Protein AF-A0A6P6MZN2-F1 (afdb_monomer)

Secondary structure (DSSP, 8-state):
-----PPPP---------------HHHHTTGGG-HHHHHHHH-EEEEEESSSS-EEEEEEEE-TTSSPEEE------HHHHHT----

Organism: Carassius auratus (NCBI:txid7957)

Nearest PDB structures (foldseek):
  1mai-assembly1_A  TM=8.474E-01  e=9.039E-04  Rattus norvegicus
  8bt6-assembly1_A  TM=7.418E-01  e=8.403E+00  Toxoplasma gondii
  4rfq-assembly1_A-2  TM=3.886E-01  e=2.771E+00  Homo sapiens
  3b2y-assembly1_A  TM=3.211E-01  e=9.575E+00  Shewanella denitrificans OS217

Mean predicted aligned error: 13.55 Å

pLDDT: mean 76.56, std 21.29, range [36.22, 97.69]

Radius of gyration: 24.99 Å; Cα contacts (8 Å, |Δi|>4): 76; chains: 1; bounding box: 29×58×74 Å

Solvent-accessible surface area (backbone atoms only — not comparable to full-atom values): 5882 Å² total; per-residue (Å²): 135,87,79,82,83,81,80,84,82,81,78,83,74,74,83,70,79,78,75,76,76,67,85,47,68,53,62,78,68,46,51,73,75,34,68,68,50,49,50,37,49,72,35,48,81,43,72,53,70,82,46,100,85,46,63,42,84,30,50,40,29,36,39,95,81,76,76,52,70,51,65,62,71,91,56,84,50,76,70,54,62,79,66,71,72,82,130

Foldseek 3Di:
DDDDDDDDDDDPDDPPPPPPVPVLVCVVVCVCVDPVLVVQQVWDWDWDDDDPPRTDIWIWHQHPNSPDIQIDDPPVDPVNVVPPDPD

InterPro domains:
  IPR011993 PH-like domain superfamily [G3DSA:2.30.29.30] (29-86)

Sequence (87 aa):
MLGRKKKPETVQTEPKAHESKTHDPLRRLGVLDDEDVQLMLQGSKMIKVRSQRWRKDRSLKLLEDCVTVWCESSKASRKSKKQQTCE

Structure (mmCIF, N/CA/C/O backbone):
data_AF-A0A6P6MZN2-F1
#
_entry.id   AF-A0A6P6MZN2-F1
#
loop_
_atom_site.group_PDB
_atom_site.id
_atom_site.type_symbol
_atom_site.label_atom_id
_atom_site.label_alt_id
_atom_site.label_comp_id
_atom_site.label_asym_id
_atom_site.label_entity_id
_atom_site.label_seq_id
_atom_site.pdbx_PDB_ins_code
_atom_site.Cartn_x
_atom_site.Cartn_y
_atom_site.Cartn_z
_atom_site.occupancy
_atom_site.B_iso_or_equiv
_atom_site.auth_seq_id
_atom_site.auth_comp_id
_atom_site.auth_asym_id
_atom_site.auth_atom_id
_atom_site.pdbx_PDB_model_num
ATOM 1 N N . MET A 1 1 ? -11.578 50.005 54.932 1.00 48.53 1 MET A N 1
ATOM 2 C CA . MET A 1 1 ? -12.027 48.607 55.122 1.00 48.53 1 MET A CA 1
ATOM 3 C C . MET A 1 1 ? -11.744 47.824 53.839 1.00 48.53 1 MET A C 1
ATOM 5 O O . MET A 1 1 ? -12.502 47.933 52.886 1.00 48.53 1 MET A O 1
ATOM 9 N N . LEU A 1 2 ? -10.607 47.123 53.764 1.00 48.9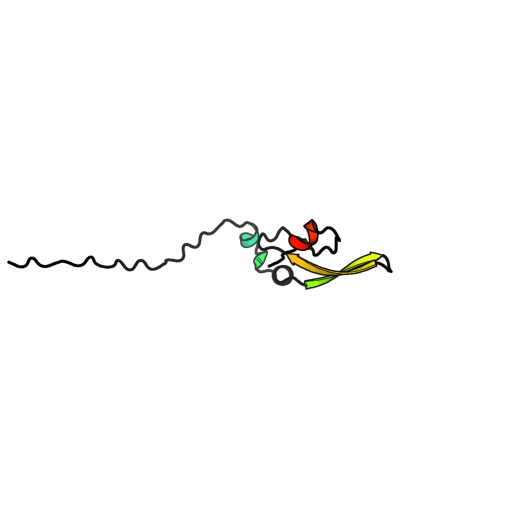4 2 LEU A N 1
ATOM 10 C CA . LEU A 1 2 ? -10.190 46.338 52.592 1.00 48.94 2 LEU A CA 1
ATOM 11 C C . LEU A 1 2 ? -10.944 44.998 52.569 1.00 48.94 2 LEU A C 1
ATOM 13 O O . LEU A 1 2 ? -10.673 44.110 53.376 1.00 48.94 2 LEU A O 1
ATOM 17 N N . GLY A 1 3 ? -11.919 44.877 51.666 1.00 44.75 3 GLY A N 1
ATOM 18 C CA . GLY A 1 3 ? -12.721 43.669 51.472 1.00 44.75 3 GLY A CA 1
ATOM 19 C C . GLY A 1 3 ? -11.907 42.529 50.855 1.00 44.75 3 GLY A C 1
ATOM 20 O O . GLY A 1 3 ? -11.315 42.672 49.785 1.00 44.75 3 GLY A O 1
ATOM 21 N N . ARG A 1 4 ? -11.882 41.391 51.553 1.00 57.97 4 ARG A N 1
ATOM 22 C CA . ARG A 1 4 ? -11.189 40.151 51.181 1.00 57.97 4 ARG A CA 1
ATOM 23 C C . ARG A 1 4 ? -11.668 39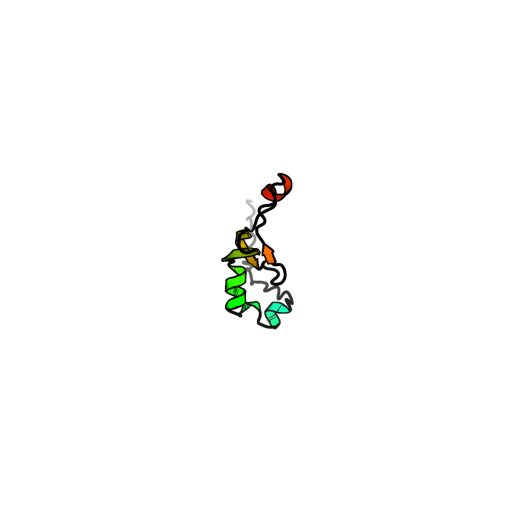.628 49.820 1.00 57.97 4 ARG A C 1
ATOM 25 O O . ARG A 1 4 ? -12.852 39.369 49.628 1.00 57.97 4 ARG A O 1
ATOM 32 N N . LYS A 1 5 ? -10.734 39.410 48.892 1.00 48.06 5 LYS A N 1
ATOM 33 C CA . LYS A 1 5 ? -10.961 38.691 47.629 1.00 48.06 5 LYS A CA 1
ATOM 34 C C . LYS A 1 5 ? -10.947 37.181 47.910 1.00 48.06 5 LYS A C 1
ATOM 36 O O . LYS A 1 5 ? -9.917 36.647 48.313 1.00 48.06 5 LYS A O 1
ATOM 41 N N . LYS A 1 6 ? -12.076 36.497 47.708 1.00 49.09 6 LYS A N 1
ATOM 42 C CA . LYS A 1 6 ? -12.165 35.026 47.688 1.00 49.09 6 LYS A CA 1
ATOM 43 C C . LYS A 1 6 ? -11.761 34.544 46.286 1.00 49.09 6 LYS A C 1
ATOM 45 O O . LYS A 1 6 ? -12.339 34.999 45.303 1.00 49.09 6 LYS A O 1
ATOM 50 N N . LYS A 1 7 ? -10.733 33.694 46.193 1.00 43.16 7 LYS A N 1
ATOM 51 C CA . LYS A 1 7 ? -10.308 33.035 44.943 1.00 43.16 7 LYS A CA 1
ATOM 52 C C . LYS A 1 7 ? -11.314 31.924 44.586 1.00 43.16 7 LYS A C 1
ATOM 54 O O . LYS A 1 7 ? -11.790 31.274 45.518 1.00 43.16 7 LYS A O 1
ATOM 59 N N . PRO A 1 8 ? -11.636 31.686 43.303 1.00 42.44 8 PRO A N 1
ATOM 60 C CA . PRO A 1 8 ? -12.389 30.503 42.906 1.00 42.44 8 PRO A CA 1
ATOM 61 C C . PRO A 1 8 ? -11.491 29.259 42.944 1.00 42.44 8 PRO A C 1
ATOM 63 O O . PRO A 1 8 ? -10.345 29.292 42.497 1.00 42.44 8 PRO A O 1
ATOM 66 N N . GLU A 1 9 ? -12.026 28.184 43.520 1.00 38.53 9 GLU A N 1
ATOM 67 C CA . GLU A 1 9 ? -11.446 26.844 43.521 1.00 38.53 9 GLU A CA 1
ATOM 68 C C . GLU A 1 9 ? -11.381 26.312 42.087 1.00 38.53 9 GLU A C 1
ATOM 70 O O . GLU A 1 9 ? -12.390 26.209 41.389 1.00 38.53 9 GLU A O 1
ATOM 75 N N . THR A 1 10 ? -10.170 25.988 41.645 1.00 40.16 10 THR A N 1
ATOM 76 C CA . THR A 1 10 ? -9.923 25.243 40.415 1.00 40.16 10 THR A CA 1
ATOM 77 C C . THR A 1 10 ? -10.458 23.828 40.610 1.00 40.16 10 THR A C 1
ATOM 79 O O . THR A 1 10 ? -9.829 23.005 41.273 1.00 40.16 10 THR A O 1
ATOM 82 N N . VAL A 1 11 ? -11.633 23.552 40.046 1.00 41.50 11 VAL A N 1
ATOM 83 C CA . VAL A 1 11 ? -12.156 22.193 39.897 1.00 41.50 11 VAL A CA 1
ATOM 84 C C . VAL A 1 11 ? -11.191 21.441 38.987 1.00 41.50 11 VAL A C 1
ATOM 86 O O . VAL A 1 11 ? -11.128 21.693 37.783 1.00 41.50 11 VAL A O 1
ATOM 89 N N . GLN A 1 12 ? -10.407 20.542 39.579 1.00 43.50 12 GLN A N 1
ATOM 90 C CA . GLN A 1 12 ? -9.626 19.564 38.837 1.00 43.50 12 GLN A CA 1
ATOM 91 C C . GLN A 1 12 ? -10.607 18.643 38.114 1.00 43.50 12 GLN A C 1
ATOM 93 O O . GLN A 1 12 ? -11.225 17.767 38.714 1.00 43.50 12 GLN A O 1
ATOM 98 N N . THR A 1 13 ? -10.809 18.904 36.827 1.00 38.22 13 THR A N 1
ATOM 99 C CA . THR A 1 13 ? -11.458 17.954 35.931 1.00 38.22 13 THR A CA 1
ATOM 100 C C . THR A 1 13 ? -10.341 17.124 35.328 1.00 38.22 13 THR A C 1
ATOM 102 O O . THR A 1 13 ? -9.685 17.545 34.378 1.00 38.22 13 THR A O 1
ATOM 105 N N . GLU A 1 14 ? -10.097 15.968 35.939 1.00 40.38 14 GLU A N 1
ATOM 106 C CA . GLU A 1 14 ? -9.393 14.850 35.316 1.00 40.38 14 GLU A CA 1
ATOM 107 C C . GLU A 1 14 ? -9.902 14.689 33.873 1.00 40.38 14 GLU A C 1
ATOM 109 O O . GLU A 1 14 ? -11.125 14.615 33.676 1.00 40.38 14 GLU A O 1
ATOM 114 N N . PRO A 1 15 ? -9.037 14.615 32.846 1.00 42.31 15 PRO A N 1
ATOM 115 C CA . PRO A 1 15 ? -9.459 14.178 31.529 1.00 42.31 15 PRO A CA 1
ATOM 116 C C . PRO A 1 15 ? -9.748 12.681 31.631 1.00 42.31 15 PRO A C 1
ATOM 118 O O . PRO A 1 15 ? -8.927 11.828 31.304 1.00 42.31 15 PRO A O 1
ATOM 121 N N . LYS A 1 16 ? -10.945 12.355 32.124 1.00 36.22 16 LYS A N 1
ATOM 122 C CA . LYS A 1 16 ? -11.547 11.041 31.967 1.00 36.22 16 LYS A CA 1
ATOM 123 C C . LYS A 1 16 ? -11.547 10.798 30.469 1.00 36.22 16 LYS A C 1
ATOM 125 O O . LYS A 1 16 ? -12.276 11.485 29.755 1.00 36.22 16 LYS A O 1
ATOM 130 N N . ALA A 1 17 ? -10.673 9.902 30.012 1.00 44.84 17 ALA A N 1
ATOM 131 C CA . ALA A 1 17 ? -10.628 9.452 28.637 1.00 44.84 17 ALA A CA 1
ATOM 132 C C . ALA A 1 17 ? -12.055 9.058 28.262 1.00 44.84 17 ALA A C 1
ATOM 134 O O . ALA A 1 17 ? -12.577 8.022 28.676 1.00 44.84 17 ALA A O 1
ATOM 135 N N . HIS A 1 18 ? -12.726 9.966 27.561 1.00 45.53 18 HIS A N 1
ATOM 136 C CA . HIS A 1 18 ? -13.939 9.668 26.850 1.00 45.53 18 HIS A CA 1
ATOM 137 C C . HIS A 1 18 ? -13.431 8.744 25.749 1.00 45.53 18 HIS A C 1
ATOM 139 O O . HIS A 1 18 ? -12.860 9.148 24.739 1.00 45.53 18 HIS A O 1
ATOM 145 N N . GLU A 1 19 ? -13.481 7.454 26.039 1.00 51.22 19 GLU A N 1
ATOM 146 C CA . GLU A 1 19 ? -13.413 6.448 25.012 1.00 51.22 19 GLU A CA 1
ATOM 147 C C . GLU A 1 19 ? -14.733 6.617 24.266 1.00 51.22 19 GLU A C 1
ATOM 149 O O . GLU A 1 19 ? -15.754 6.013 24.602 1.00 51.22 19 GLU A O 1
ATOM 154 N N . SER A 1 20 ? -14.754 7.544 23.304 1.00 51.38 20 SER A N 1
ATOM 155 C CA . SER A 1 20 ? -15.713 7.487 22.217 1.00 51.38 20 SER A CA 1
ATOM 156 C C . SER A 1 20 ? -15.458 6.148 21.562 1.00 51.38 20 SER A C 1
ATOM 158 O O . SER A 1 20 ? -14.599 6.026 20.691 1.00 51.38 20 SER A O 1
ATOM 160 N N . LYS A 1 21 ? -16.168 5.126 22.039 1.00 52.66 21 LYS A N 1
ATOM 161 C CA . LYS A 1 21 ? -16.352 3.864 21.347 1.00 52.66 21 LYS A CA 1
ATOM 162 C C . LYS A 1 21 ? -17.149 4.206 20.100 1.00 52.66 21 LYS A C 1
ATOM 164 O O . LYS A 1 21 ? -18.359 4.008 20.037 1.00 52.66 21 LYS A O 1
ATOM 169 N N . THR A 1 22 ? -16.469 4.821 19.137 1.00 58.78 22 THR A N 1
ATOM 170 C CA . THR A 1 22 ? -16.879 4.805 17.751 1.00 58.78 22 THR A CA 1
ATOM 171 C C . THR A 1 22 ? -17.137 3.340 17.460 1.00 58.78 22 THR A C 1
ATOM 173 O O . THR A 1 22 ? -16.291 2.477 17.705 1.00 58.78 22 THR A O 1
ATOM 176 N N . HIS A 1 23 ? -18.377 3.039 17.092 1.00 65.94 23 HIS A N 1
ATOM 177 C CA . HIS A 1 23 ? -18.780 1.712 16.661 1.00 65.94 23 HIS A CA 1
ATOM 178 C C . HIS A 1 23 ? -18.104 1.467 15.319 1.00 65.94 23 HIS A C 1
ATOM 180 O O . HIS A 1 23 ? -18.701 1.615 14.263 1.00 65.94 23 HIS A O 1
ATOM 186 N N . ASP A 1 24 ? -16.805 1.217 15.374 1.00 79.50 24 ASP A N 1
ATOM 187 C CA . ASP A 1 24 ? -16.031 0.805 14.233 1.00 79.50 24 ASP A CA 1
ATOM 188 C C . ASP A 1 24 ? -16.271 -0.703 14.096 1.00 79.50 24 ASP A C 1
ATOM 190 O O . ASP A 1 24 ? -15.836 -1.488 14.954 1.00 79.50 24 ASP A O 1
ATOM 194 N N . PRO A 1 25 ? -17.043 -1.131 13.082 1.00 85.56 25 PRO A N 1
ATOM 195 C CA . PRO A 1 25 ? -17.354 -2.537 12.899 1.00 85.56 25 PRO A CA 1
ATOM 196 C C . PRO A 1 25 ? -16.082 -3.368 12.703 1.00 85.56 25 PRO A C 1
ATOM 198 O O . PRO A 1 25 ? -16.063 -4.521 13.124 1.00 85.56 25 PRO A O 1
ATOM 201 N N . LEU A 1 26 ? -15.013 -2.791 12.147 1.00 88.50 26 LEU A N 1
ATOM 202 C CA . LEU A 1 26 ? -13.754 -3.491 11.897 1.00 88.50 26 LEU A CA 1
ATOM 203 C C . LEU A 1 26 ? -13.004 -3.769 13.201 1.00 88.50 26 LEU A C 1
ATOM 205 O O . LEU A 1 26 ? -12.515 -4.880 13.399 1.00 88.50 26 LEU A O 1
ATOM 209 N N . ARG A 1 27 ? -13.023 -2.822 14.149 1.00 86.00 27 ARG A N 1
ATOM 210 C CA . ARG A 1 27 ? -12.526 -3.050 15.519 1.00 86.00 27 ARG A CA 1
ATOM 211 C C . ARG A 1 27 ? -13.291 -4.153 16.234 1.00 86.00 27 ARG A C 1
ATOM 213 O O . ARG A 1 27 ? -12.686 -5.015 16.855 1.00 86.00 27 ARG A O 1
ATOM 220 N N . ARG A 1 28 ? -14.625 -4.162 16.134 1.00 87.12 28 ARG A N 1
ATOM 221 C CA . ARG A 1 28 ? -15.455 -5.208 16.766 1.00 87.12 28 ARG A CA 1
ATOM 222 C C . ARG A 1 28 ? -15.209 -6.599 16.186 1.00 87.12 28 ARG A C 1
ATOM 224 O O . ARG A 1 28 ? -15.445 -7.581 16.881 1.00 87.12 28 ARG A O 1
ATOM 231 N N . LEU A 1 29 ? -14.787 -6.671 14.928 1.00 90.69 29 LEU A N 1
ATOM 232 C CA . LEU A 1 29 ? -14.460 -7.915 14.235 1.00 90.69 29 LEU A CA 1
ATOM 233 C C . LEU A 1 29 ? -13.011 -8.375 14.471 1.00 90.69 29 LEU A C 1
ATOM 235 O O . LEU A 1 29 ? -12.640 -9.423 13.956 1.00 90.69 29 LEU A O 1
ATOM 239 N N . GLY A 1 30 ? -12.208 -7.622 15.234 1.00 90.62 30 GLY A N 1
ATOM 240 C CA . GLY A 1 30 ? -10.806 -7.956 15.510 1.00 90.62 30 GLY A CA 1
ATOM 241 C C . GLY A 1 30 ? -9.861 -7.716 14.330 1.00 90.62 30 GLY A C 1
ATOM 242 O O . GLY A 1 30 ? -8.726 -8.169 14.356 1.00 90.62 30 GLY A O 1
ATOM 243 N N . VAL A 1 31 ? -10.297 -6.992 13.293 1.00 92.50 31 VAL A N 1
ATOM 244 C CA . VAL A 1 31 ? -9.495 -6.770 12.074 1.00 92.50 31 VAL A CA 1
ATOM 245 C C . VAL A 1 31 ? -8.224 -5.969 12.372 1.00 92.50 31 VAL A C 1
ATOM 247 O O . VAL A 1 31 ? -7.208 -6.185 11.728 1.00 92.50 31 VAL A O 1
ATOM 250 N N . LEU A 1 32 ? -8.252 -5.062 13.355 1.00 90.56 32 LEU A N 1
ATOM 251 C CA . LEU A 1 32 ? -7.069 -4.268 13.729 1.00 90.56 32 LEU A CA 1
ATOM 252 C C . LEU A 1 32 ? -6.029 -5.055 14.540 1.00 90.56 32 LEU A C 1
ATOM 254 O O . LEU A 1 32 ? -4.883 -4.616 14.653 1.00 90.56 32 LEU A O 1
ATOM 258 N N . ASP A 1 33 ? -6.435 -6.183 15.120 1.00 91.12 33 ASP A N 1
ATOM 259 C CA . ASP A 1 33 ? -5.568 -7.034 15.937 1.00 91.12 33 ASP A CA 1
ATOM 260 C C . ASP A 1 33 ? -4.833 -8.077 15.080 1.00 91.12 33 ASP A C 1
ATOM 262 O O . ASP A 1 33 ? -3.928 -8.751 15.566 1.00 91.12 33 ASP A O 1
ATOM 266 N N . ASP A 1 34 ? -5.211 -8.199 13.805 1.00 95.88 34 ASP A N 1
ATOM 267 C CA . ASP A 1 34 ? -4.570 -9.078 12.837 1.00 95.88 34 ASP A CA 1
ATOM 268 C C . ASP A 1 34 ? -3.176 -8.550 12.449 1.00 95.88 34 ASP A C 1
ATOM 270 O O . ASP A 1 34 ? -3.003 -7.385 12.072 1.00 95.88 34 ASP A O 1
ATOM 274 N N . GLU A 1 35 ? -2.165 -9.414 12.556 1.00 97.25 35 GLU A N 1
ATOM 275 C CA . GLU A 1 35 ? -0.762 -9.054 12.316 1.00 97.25 35 GLU A CA 1
ATOM 276 C C . GLU A 1 35 ? -0.507 -8.629 10.862 1.00 97.25 35 GLU A C 1
ATOM 278 O O . GLU A 1 35 ? 0.245 -7.680 10.613 1.00 97.25 35 GLU A O 1
ATOM 283 N N . ASP A 1 36 ? -1.163 -9.280 9.897 1.00 96.69 36 ASP A N 1
ATOM 284 C CA . ASP A 1 36 ? -1.023 -8.939 8.484 1.00 96.69 36 ASP A CA 1
ATOM 285 C C . ASP A 1 36 ? -1.640 -7.563 8.209 1.00 96.69 36 ASP A C 1
ATOM 287 O O . ASP A 1 36 ? -1.060 -6.748 7.485 1.00 96.69 36 ASP A O 1
ATOM 291 N N . VAL A 1 37 ? -2.779 -7.248 8.834 1.00 95.81 37 VAL A N 1
ATOM 292 C CA . VAL A 1 37 ? -3.407 -5.921 8.739 1.00 95.81 37 VAL A CA 1
ATOM 293 C C . VAL A 1 37 ? -2.507 -4.839 9.335 1.00 95.81 37 VAL A C 1
ATOM 295 O O . VAL A 1 37 ? -2.326 -3.787 8.715 1.00 95.81 37 VAL A O 1
ATOM 298 N N . GLN A 1 38 ? -1.886 -5.086 10.489 1.00 95.88 38 GLN A N 1
ATOM 299 C CA . GLN A 1 38 ? -0.930 -4.149 11.088 1.00 95.88 38 GLN A CA 1
ATOM 300 C C . GLN A 1 38 ? 0.277 -3.901 10.174 1.00 95.88 38 GLN A C 1
ATOM 302 O O . GLN A 1 38 ? 0.691 -2.752 9.985 1.00 95.88 38 GLN A O 1
ATOM 307 N N . LEU A 1 39 ? 0.795 -4.947 9.526 1.00 96.81 39 LEU A N 1
ATOM 308 C CA . LEU A 1 39 ? 1.862 -4.817 8.535 1.00 96.81 39 LEU A CA 1
ATOM 309 C C . LEU A 1 39 ? 1.404 -4.014 7.305 1.00 96.81 39 LEU A C 1
ATOM 311 O O . LEU A 1 39 ? 2.138 -3.163 6.792 1.00 96.81 39 LEU A O 1
ATOM 315 N N . MET A 1 40 ? 0.175 -4.237 6.835 1.00 96.81 40 MET A N 1
ATOM 316 C CA . MET A 1 40 ? -0.404 -3.475 5.728 1.00 96.81 40 MET A CA 1
ATOM 317 C C . MET A 1 40 ? -0.576 -1.989 6.074 1.00 96.81 40 MET A C 1
ATOM 319 O O . MET A 1 40 ? -0.330 -1.144 5.206 1.00 96.81 40 MET A O 1
ATOM 323 N N . LEU A 1 41 ? -0.950 -1.662 7.317 1.00 95.81 41 LEU A N 1
ATOM 324 C CA . LEU A 1 41 ? -1.062 -0.291 7.833 1.00 95.81 41 LEU A CA 1
ATOM 325 C C . LEU A 1 41 ? 0.298 0.412 7.917 1.00 95.81 41 LEU A C 1
ATOM 327 O O . LEU A 1 41 ? 0.395 1.598 7.607 1.00 95.81 41 LEU A O 1
ATOM 331 N N . GLN A 1 42 ? 1.367 -0.305 8.273 1.00 96.50 42 GLN A N 1
ATOM 332 C CA . GLN A 1 42 ? 2.732 0.228 8.200 1.00 96.50 42 GLN A CA 1
ATOM 333 C C . GLN A 1 42 ? 3.130 0.554 6.749 1.00 96.50 42 GLN A C 1
ATOM 335 O O . GLN A 1 42 ? 3.822 1.541 6.481 1.00 96.50 42 GLN A O 1
ATOM 340 N N . GLY A 1 43 ? 2.651 -0.255 5.805 1.00 96.19 43 GLY A N 1
ATOM 341 C CA . GLY A 1 43 ? 2.960 -0.144 4.390 1.00 96.19 43 GLY A CA 1
ATOM 342 C C . GLY A 1 43 ? 4.303 -0.776 4.026 1.00 96.19 43 GLY A C 1
ATOM 343 O O . GLY A 1 43 ? 5.143 -1.096 4.865 1.00 96.19 43 GLY A O 1
ATOM 344 N N . SER A 1 44 ? 4.504 -1.015 2.734 1.00 95.75 44 SER A N 1
ATOM 345 C CA . SER A 1 44 ? 5.664 -1.748 2.224 1.00 95.75 44 SER A CA 1
ATOM 346 C C . SER A 1 44 ? 6.034 -1.347 0.799 1.00 95.75 44 SER A C 1
ATOM 348 O O . SER A 1 44 ? 5.201 -0.883 0.015 1.00 95.75 44 SER A O 1
ATOM 350 N N . LYS A 1 45 ? 7.306 -1.561 0.440 1.00 95.81 45 LYS A N 1
ATOM 351 C CA . LYS A 1 45 ? 7.772 -1.469 -0.949 1.00 95.81 45 LYS A CA 1
ATOM 352 C C . LYS A 1 45 ? 7.506 -2.786 -1.665 1.00 95.81 45 LYS A C 1
ATOM 354 O O . LYS A 1 45 ? 7.896 -3.847 -1.192 1.00 95.81 45 LYS A O 1
ATOM 359 N N . MET A 1 46 ? 6.876 -2.705 -2.828 1.00 95.44 46 MET A N 1
ATOM 360 C CA . MET A 1 46 ? 6.503 -3.852 -3.647 1.00 95.44 46 MET A CA 1
ATOM 361 C C . MET A 1 46 ? 6.825 -3.601 -5.121 1.00 95.44 46 MET A C 1
ATOM 363 O O . MET A 1 46 ? 6.977 -2.462 -5.563 1.00 95.44 46 MET A O 1
ATOM 367 N N . ILE A 1 47 ? 6.876 -4.668 -5.920 1.00 95.81 47 ILE A N 1
ATOM 368 C CA . ILE A 1 47 ? 7.037 -4.565 -7.374 1.00 95.81 47 ILE A CA 1
ATOM 369 C C . ILE A 1 47 ? 5.675 -4.655 -8.054 1.00 95.81 47 ILE A C 1
ATOM 371 O O . ILE A 1 47 ? 5.067 -5.723 -8.115 1.00 95.81 47 ILE A O 1
ATOM 375 N N . LYS A 1 48 ? 5.229 -3.566 -8.686 1.00 95.31 48 LYS A N 1
ATOM 376 C CA . LYS A 1 48 ? 4.092 -3.623 -9.6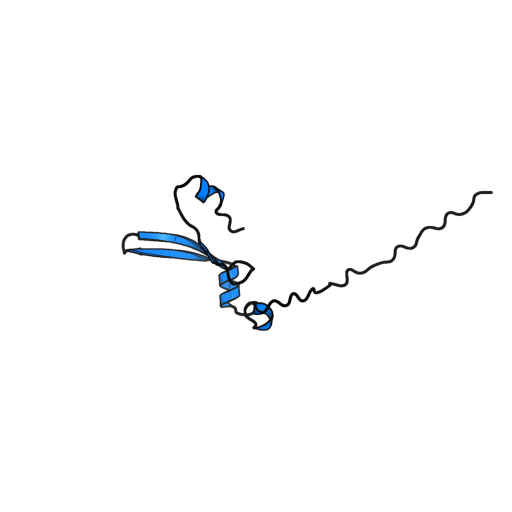08 1.00 95.31 48 LYS A CA 1
ATOM 377 C C . LYS A 1 48 ? 4.548 -4.237 -10.929 1.00 95.31 48 LYS A C 1
ATOM 379 O O . LYS A 1 48 ? 5.274 -3.600 -11.696 1.00 95.31 48 LYS A O 1
ATOM 384 N N . VAL A 1 49 ? 4.114 -5.463 -11.201 1.00 96.25 49 VAL A N 1
ATOM 385 C CA . VAL A 1 49 ? 4.393 -6.188 -12.448 1.00 96.25 49 VAL A CA 1
ATOM 386 C C . VAL A 1 49 ? 3.225 -6.000 -13.415 1.00 96.25 49 VAL A C 1
ATOM 388 O O . VAL A 1 49 ? 2.075 -6.230 -13.059 1.00 96.25 49 VAL A O 1
ATOM 391 N N . ARG A 1 50 ? 3.507 -5.549 -14.641 1.00 94.19 50 ARG A N 1
ATOM 392 C CA . ARG A 1 50 ? 2.520 -5.484 -15.744 1.00 94.19 50 ARG A CA 1
ATOM 393 C C . ARG A 1 50 ? 2.949 -6.267 -16.976 1.00 94.19 50 ARG A C 1
ATOM 395 O O . ARG A 1 50 ? 2.121 -6.604 -17.808 1.00 94.19 50 ARG A O 1
ATOM 402 N N . SER A 1 51 ? 4.244 -6.517 -17.109 1.00 97.69 51 SER A N 1
ATOM 403 C CA . SER A 1 51 ? 4.830 -7.397 -18.113 1.00 97.69 51 SER A CA 1
ATOM 404 C C . SER A 1 51 ? 6.227 -7.800 -17.651 1.00 97.69 51 SER A C 1
ATOM 406 O O . SER A 1 51 ? 6.745 -7.235 -16.685 1.00 97.69 51 SER A O 1
ATOM 408 N N . GLN A 1 52 ? 6.875 -8.717 -18.371 1.00 96.94 52 GLN A N 1
ATOM 409 C CA . GLN A 1 52 ? 8.240 -9.146 -18.051 1.00 96.94 52 GLN A CA 1
ATOM 410 C C . GLN A 1 52 ? 9.225 -7.969 -17.950 1.00 96.94 52 GLN A C 1
ATOM 412 O O . GLN A 1 52 ? 10.103 -7.954 -17.091 1.00 96.94 52 GLN A O 1
ATOM 417 N N . ARG A 1 53 ? 9.055 -6.961 -18.816 1.00 96.31 53 ARG A N 1
ATOM 418 C CA . ARG A 1 53 ? 9.899 -5.756 -18.859 1.00 96.31 53 ARG A CA 1
ATOM 419 C C . ARG A 1 53 ? 9.346 -4.602 -18.019 1.00 96.31 53 ARG A C 1
ATOM 421 O O . ARG A 1 53 ? 10.107 -3.730 -17.608 1.00 96.31 53 ARG A O 1
ATOM 428 N N . TRP A 1 54 ? 8.038 -4.565 -17.758 1.00 95.12 54 TRP A N 1
ATOM 429 C CA . TRP A 1 54 ? 7.428 -3.539 -16.914 1.00 95.12 54 TRP A CA 1
ATOM 430 C C . TRP A 1 54 ? 7.257 -4.068 -15.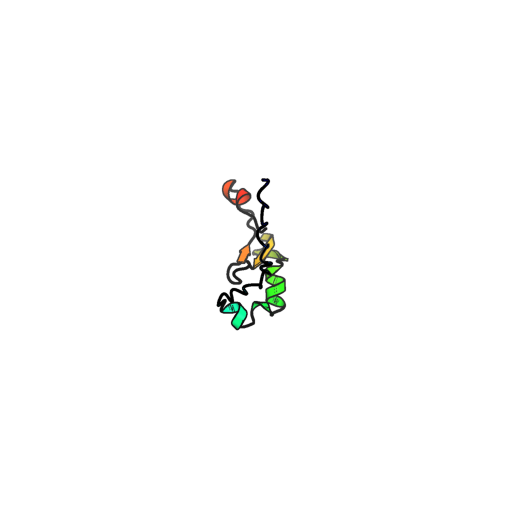494 1.00 95.12 54 TRP A C 1
ATOM 432 O O . TRP A 1 54 ? 6.234 -4.651 -15.132 1.00 95.12 54 TRP A O 1
ATOM 442 N N . ARG A 1 55 ? 8.291 -3.839 -14.693 1.00 96.56 55 ARG A N 1
ATOM 443 C CA . ARG A 1 55 ? 8.340 -4.110 -13.259 1.00 96.56 55 ARG A CA 1
ATOM 444 C C . ARG A 1 55 ? 8.816 -2.826 -12.599 1.00 96.56 55 ARG A C 1
ATOM 446 O O . ARG A 1 55 ? 9.831 -2.272 -13.022 1.00 96.56 55 ARG A O 1
ATOM 453 N N . LYS A 1 56 ? 8.032 -2.275 -11.676 1.00 93.88 56 LYS A N 1
ATOM 454 C CA . LYS A 1 56 ? 8.326 -0.975 -11.064 1.00 93.88 56 LYS A CA 1
ATOM 455 C C . LYS A 1 56 ? 8.125 -1.031 -9.558 1.00 93.88 56 LYS A C 1
ATOM 457 O O . LYS A 1 56 ? 7.045 -1.429 -9.127 1.00 93.88 56 LYS A O 1
ATOM 462 N N . ASP A 1 57 ? 9.121 -0.572 -8.808 1.00 94.38 57 ASP A N 1
ATOM 463 C CA . ASP A 1 57 ? 9.017 -0.372 -7.363 1.00 94.38 57 ASP A CA 1
ATOM 464 C C . ASP A 1 57 ? 7.915 0.632 -7.045 1.00 94.38 57 ASP A C 1
ATOM 466 O O . ASP A 1 57 ? 7.837 1.691 -7.676 1.00 94.38 57 ASP A O 1
ATOM 470 N N . ARG A 1 58 ? 7.042 0.285 -6.106 1.00 93.88 58 ARG A N 1
ATOM 471 C CA . ARG A 1 58 ? 5.964 1.131 -5.604 1.00 93.88 58 ARG A CA 1
ATOM 472 C C . ARG A 1 58 ? 5.816 0.934 -4.111 1.00 93.88 58 ARG A C 1
ATOM 474 O O . ARG A 1 58 ? 5.865 -0.199 -3.640 1.00 93.88 58 ARG A O 1
ATOM 481 N N . SER A 1 59 ? 5.548 2.013 -3.398 1.00 94.12 59 SER A N 1
ATOM 482 C CA . SER A 1 59 ? 5.008 1.918 -2.045 1.00 94.12 59 SER A CA 1
ATOM 483 C C . SER A 1 59 ? 3.506 1.593 -2.084 1.00 94.12 59 SER A C 1
ATOM 485 O O . SER A 1 59 ? 2.762 2.128 -2.915 1.00 94.12 59 SER A O 1
ATOM 487 N N . LEU A 1 60 ? 3.073 0.702 -1.194 1.00 94.88 60 LEU A N 1
ATOM 488 C CA . LEU A 1 60 ? 1.684 0.297 -0.974 1.00 94.88 60 LEU A CA 1
ATOM 489 C C . LEU A 1 60 ? 1.392 0.371 0.530 1.00 94.88 60 LEU A C 1
ATOM 491 O O . LEU A 1 60 ? 2.204 -0.115 1.313 1.00 94.88 60 LEU A O 1
ATOM 495 N N . LYS A 1 61 ? 0.272 0.973 0.934 1.00 96.62 61 LYS A N 1
ATOM 496 C CA . LYS A 1 61 ? -0.099 1.140 2.350 1.00 96.62 61 LYS A CA 1
ATOM 497 C C . LYS A 1 61 ? -1.617 1.074 2.507 1.00 96.62 61 LYS A C 1
ATOM 499 O O . LYS A 1 61 ? -2.334 1.690 1.718 1.00 96.62 61 LYS A O 1
ATOM 504 N N . LEU A 1 62 ? -2.097 0.332 3.497 1.00 96.19 62 LEU A N 1
ATOM 505 C CA . LEU A 1 62 ? -3.486 0.393 3.946 1.00 96.19 62 LEU A CA 1
ATOM 506 C C . LEU A 1 62 ? -3.670 1.664 4.784 1.00 96.19 62 LEU A C 1
ATOM 508 O O . LEU A 1 62 ? -2.815 1.991 5.603 1.00 96.19 62 LEU A O 1
ATOM 512 N N . LEU A 1 63 ? -4.740 2.414 4.539 1.00 94.81 63 LEU A N 1
ATOM 513 C CA . LEU A 1 63 ? -5.054 3.618 5.305 1.00 94.81 63 LEU A CA 1
ATOM 514 C C . LEU A 1 63 ? -5.783 3.269 6.607 1.00 94.81 63 LEU A C 1
ATOM 516 O O . LEU A 1 63 ? -6.265 2.155 6.791 1.00 94.81 63 LEU A O 1
ATOM 520 N N . GLU A 1 64 ? -5.870 4.246 7.510 1.00 91.69 64 GLU A N 1
ATOM 521 C CA . GLU A 1 64 ? -6.442 4.088 8.857 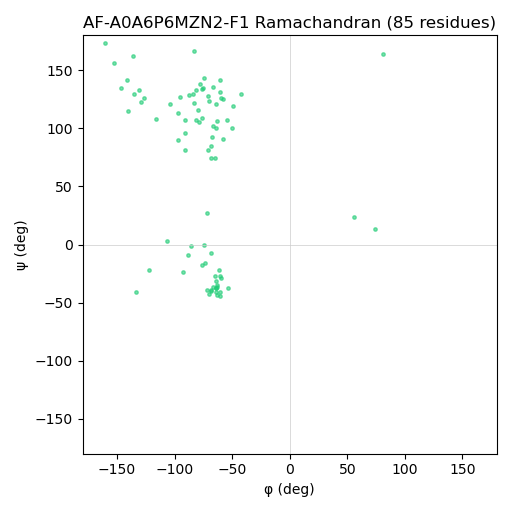1.00 91.69 64 GLU A CA 1
ATOM 522 C C . GLU A 1 64 ? -7.922 3.684 8.860 1.00 91.69 64 GLU A C 1
ATOM 524 O O . GLU A 1 64 ? -8.395 3.092 9.827 1.00 91.69 64 GLU A O 1
ATOM 529 N N . ASP A 1 65 ? -8.646 3.952 7.769 1.00 90.88 65 ASP A N 1
ATOM 530 C CA . ASP A 1 65 ? -10.022 3.483 7.584 1.00 90.88 65 ASP A CA 1
ATOM 531 C C . ASP A 1 65 ? -10.118 1.959 7.397 1.00 90.88 65 ASP A C 1
ATOM 533 O O . ASP A 1 65 ? -11.222 1.422 7.371 1.00 90.88 65 ASP A O 1
ATOM 537 N N . CYS A 1 66 ? -8.976 1.271 7.270 1.00 92.44 66 CYS A N 1
ATOM 538 C CA . CYS A 1 66 ? -8.835 -0.175 7.104 1.00 92.44 66 CYS A CA 1
ATOM 539 C C . CYS A 1 66 ? -9.612 -0.738 5.907 1.00 92.44 66 CYS A C 1
ATOM 541 O O . CYS A 1 66 ? -9.938 -1.923 5.853 1.00 92.44 66 CYS A O 1
ATOM 543 N N . VAL A 1 67 ? -9.880 0.120 4.922 1.00 92.69 67 VAL A N 1
ATOM 544 C CA . VAL A 1 67 ? -10.619 -0.213 3.700 1.00 92.69 67 VAL A CA 1
ATOM 545 C C . VAL A 1 67 ? -9.896 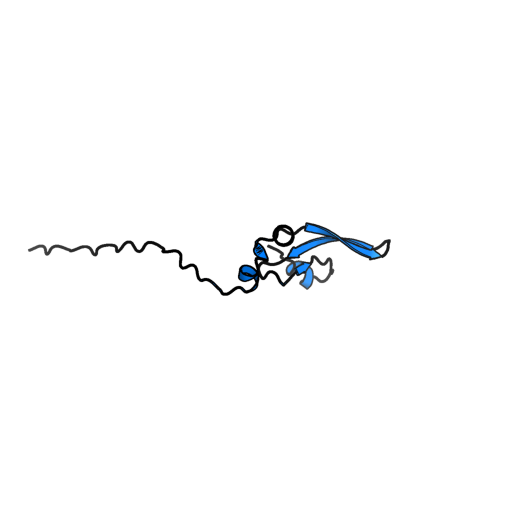0.342 2.477 1.00 92.69 67 VAL A C 1
ATOM 547 O O . VAL A 1 67 ? -9.790 -0.331 1.449 1.00 92.69 67 VAL A O 1
ATOM 550 N N . THR A 1 68 ? -9.368 1.561 2.566 1.00 94.69 68 THR A N 1
ATOM 551 C CA . THR A 1 68 ? -8.721 2.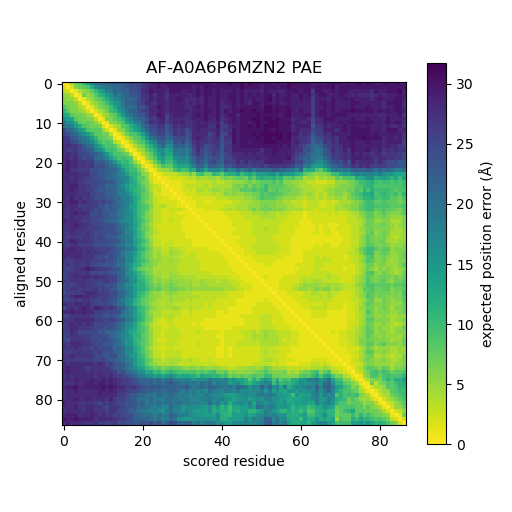236 1.447 1.00 94.69 68 THR A C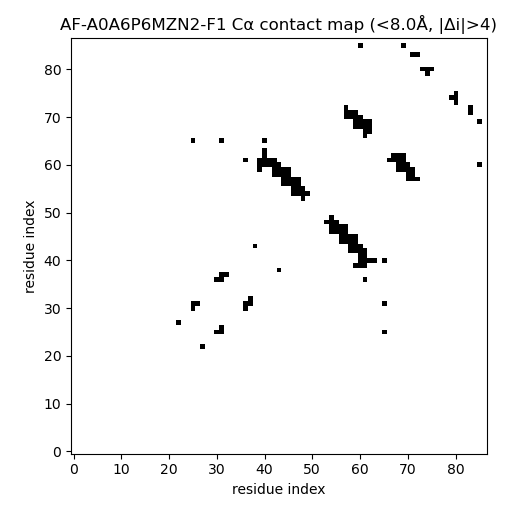A 1
ATOM 552 C C . THR A 1 68 ? -7.245 1.876 1.381 1.00 94.69 68 THR A C 1
ATOM 554 O O . THR A 1 68 ? -6.494 2.045 2.336 1.00 94.69 68 THR A O 1
ATOM 557 N N . VAL A 1 69 ? -6.788 1.443 0.205 1.00 95.38 69 VAL A N 1
ATOM 558 C CA . VAL A 1 69 ? -5.366 1.183 -0.050 1.00 95.38 69 VAL A CA 1
ATOM 559 C C . VAL A 1 69 ? -4.770 2.314 -0.876 1.00 95.38 69 VAL A C 1
ATOM 561 O O . VAL A 1 69 ? -5.168 2.565 -2.018 1.00 95.38 69 VAL A O 1
ATOM 564 N N . TRP A 1 70 ? -3.754 2.968 -0.327 1.00 94.62 70 TRP A N 1
ATOM 565 C CA . TRP A 1 70 ? -2.935 3.917 -1.058 1.00 94.62 70 TRP A CA 1
ATOM 566 C C . TRP A 1 70 ? -1.872 3.186 -1.883 1.00 94.62 70 TRP A C 1
ATOM 568 O O . TRP A 1 70 ? -1.167 2.299 -1.400 1.00 94.62 70 TRP A O 1
ATOM 578 N N . CYS A 1 71 ? -1.746 3.580 -3.152 1.00 92.25 71 CYS A N 1
ATOM 579 C CA . CYS A 1 71 ? -0.769 3.034 -4.088 1.00 92.25 71 CYS A CA 1
ATOM 580 C C . CYS A 1 71 ? 0.046 4.163 -4.714 1.00 92.25 71 CYS A C 1
ATOM 582 O O . CYS A 1 71 ? -0.508 5.036 -5.394 1.00 92.25 71 CYS A O 1
ATOM 584 N N . GLU A 1 72 ? 1.368 4.076 -4.630 1.00 91.75 72 GLU A N 1
ATOM 585 C CA . GLU A 1 72 ? 2.234 4.989 -5.359 1.00 91.75 72 GLU A CA 1
ATOM 586 C C . GLU A 1 72 ? 2.005 4.865 -6.881 1.00 91.75 72 GLU A C 1
ATOM 588 O O . GLU A 1 72 ? 1.811 3.784 -7.454 1.00 91.75 72 GLU A O 1
ATOM 593 N N . SER A 1 73 ? 2.041 5.992 -7.590 1.00 85.25 73 SER A N 1
ATOM 594 C CA . SER A 1 73 ? 1.849 6.017 -9.041 1.00 85.25 73 SER A CA 1
ATOM 595 C C . SER A 1 73 ? 2.783 7.013 -9.711 1.00 85.25 73 SER A C 1
ATOM 597 O O . SER A 1 73 ? 2.567 8.210 -9.630 1.00 85.25 73 SER A O 1
ATOM 599 N N . SER A 1 74 ? 3.712 6.537 -10.537 1.00 79.38 74 SER A N 1
ATOM 600 C CA . SER A 1 74 ? 4.651 7.378 -11.296 1.00 79.38 74 SER A CA 1
ATOM 601 C C . SER A 1 74 ? 4.031 8.164 -12.470 1.00 79.38 74 SER A C 1
ATOM 603 O O . SER A 1 74 ? 4.707 8.401 -13.474 1.00 79.38 74 SER A O 1
ATOM 605 N N . LYS A 1 75 ? 2.735 8.503 -12.426 1.00 79.69 75 LYS A N 1
ATOM 606 C CA . LYS A 1 75 ? 2.103 9.299 -13.488 1.00 79.69 75 LYS A CA 1
ATOM 607 C C . LYS A 1 75 ? 2.836 10.640 -13.586 1.00 79.69 75 LYS A C 1
ATOM 609 O O . LYS A 1 75 ? 2.995 11.352 -12.599 1.00 79.69 75 LYS A O 1
ATOM 614 N N . ALA A 1 76 ? 3.289 10.971 -14.793 1.00 66.00 76 ALA A N 1
ATOM 615 C CA . ALA A 1 76 ? 4.142 12.131 -15.048 1.00 66.00 76 ALA A CA 1
ATOM 616 C C . ALA A 1 76 ? 3.395 13.475 -14.996 1.00 66.00 76 ALA A C 1
ATOM 618 O O . ALA A 1 76 ? 4.010 14.524 -15.189 1.00 66.00 76 ALA A O 1
ATOM 619 N N . SER A 1 77 ? 2.081 13.472 -14.746 1.00 73.25 77 SER A N 1
ATOM 620 C CA . SER A 1 77 ? 1.340 14.724 -14.673 1.00 73.25 77 SER A CA 1
ATOM 621 C C . SER A 1 77 ? 1.806 15.524 -13.451 1.00 73.25 77 SER A C 1
ATOM 623 O O . SER A 1 77 ? 1.988 15.001 -12.348 1.00 73.25 77 SER A O 1
ATOM 625 N N . ARG A 1 78 ? 2.022 16.828 -13.650 1.00 59.00 78 ARG A N 1
ATOM 626 C CA . ARG A 1 78 ? 2.443 17.743 -12.577 1.00 59.00 78 ARG A CA 1
ATOM 627 C C . ARG A 1 78 ? 1.421 17.802 -11.435 1.00 59.00 78 ARG A C 1
ATOM 629 O O . ARG A 1 78 ? 1.810 18.039 -10.298 1.00 59.00 78 ARG A O 1
ATOM 636 N N . LYS A 1 79 ? 0.140 17.541 -11.732 1.00 61.81 79 LYS A N 1
ATOM 637 C CA . LYS A 1 79 ? -0.929 17.413 -10.731 1.00 61.81 79 LYS A CA 1
ATOM 638 C C . LYS A 1 79 ? -0.790 16.137 -9.903 1.00 61.81 79 LYS A C 1
ATOM 640 O O . LYS A 1 79 ? -0.921 16.213 -8.691 1.00 61.81 79 LYS A O 1
ATOM 645 N N . SER A 1 80 ? -0.463 14.998 -10.523 1.00 61.69 80 SER A N 1
ATOM 646 C CA . SER A 1 80 ? -0.385 13.733 -9.789 1.00 61.69 80 SER A CA 1
ATOM 647 C C . SER A 1 80 ? 0.771 13.699 -8.801 1.00 61.69 80 SER A C 1
ATOM 649 O O . SER A 1 80 ? 0.552 13.253 -7.691 1.00 61.69 80 SER A O 1
ATOM 651 N N . LYS A 1 81 ? 1.959 14.222 -9.142 1.00 61.06 81 LYS A N 1
ATOM 652 C CA . LYS A 1 81 ? 3.121 14.212 -8.226 1.00 61.06 81 LYS A CA 1
ATOM 653 C C . LYS A 1 81 ? 2.911 15.023 -6.942 1.00 61.06 81 LYS A C 1
ATOM 655 O O . LYS A 1 81 ? 3.385 14.612 -5.896 1.00 61.06 81 LYS A O 1
ATOM 660 N N . LYS A 1 82 ? 2.202 16.156 -7.017 1.00 61.00 82 LYS A N 1
ATOM 661 C CA . LYS A 1 82 ? 1.935 17.014 -5.848 1.00 61.00 82 LYS A CA 1
ATOM 662 C C . LYS A 1 82 ? 0.891 16.435 -4.887 1.00 61.00 82 LYS A C 1
ATOM 664 O O . LYS A 1 82 ? 0.783 16.920 -3.774 1.00 61.00 82 LYS A O 1
ATOM 669 N N . GLN A 1 83 ? 0.119 15.444 -5.333 1.00 63.50 83 GLN A N 1
ATOM 670 C CA . GLN A 1 83 ? -0.984 14.844 -4.578 1.00 63.50 83 GLN A CA 1
ATOM 671 C C . GLN A 1 83 ? -0.644 13.445 -4.043 1.00 63.50 83 GLN A C 1
ATOM 673 O O . GLN A 1 83 ? -1.511 12.785 -3.479 1.00 63.50 83 GLN A O 1
ATOM 678 N N . GLN A 1 84 ? 0.587 12.955 -4.244 1.00 66.56 84 GLN A N 1
ATOM 679 C CA . GLN A 1 84 ? 1.005 11.660 -3.698 1.00 66.56 84 GLN A CA 1
ATOM 680 C C . GLN A 1 84 ? 1.619 11.880 -2.327 1.00 66.56 84 GLN A C 1
ATOM 682 O O . GLN A 1 84 ? 2.833 11.956 -2.181 1.00 66.56 84 GLN A O 1
ATOM 687 N N . THR A 1 85 ? 0.762 12.007 -1.331 1.00 63.47 85 THR A N 1
ATOM 688 C CA . THR A 1 85 ? 1.160 11.957 0.069 1.00 63.47 85 THR A CA 1
ATOM 689 C C . THR A 1 85 ? 0.487 10.736 0.669 1.00 63.47 85 THR A C 1
ATOM 691 O O . THR A 1 85 ? -0.734 10.681 0.786 1.00 63.47 85 THR A O 1
ATOM 694 N N . CYS A 1 86 ? 1.284 9.717 0.954 1.00 58.88 86 CYS A N 1
ATOM 695 C CA . CYS A 1 86 ? 1.038 8.868 2.105 1.00 58.88 86 CYS A CA 1
ATOM 696 C C . CYS A 1 86 ? 1.842 9.534 3.221 1.00 58.88 86 CYS A C 1
ATOM 698 O O . CYS A 1 86 ? 3.069 9.554 3.124 1.00 58.88 86 CYS A O 1
ATOM 700 N N . GLU A 1 87 ? 1.189 10.189 4.177 1.00 54.06 87 GLU A N 1
ATOM 701 C CA . GLU A 1 87 ? 1.911 10.551 5.404 1.00 54.06 87 GLU A CA 1
ATOM 702 C C . GLU A 1 87 ? 2.432 9.282 6.100 1.00 54.06 87 GLU A C 1
ATOM 704 O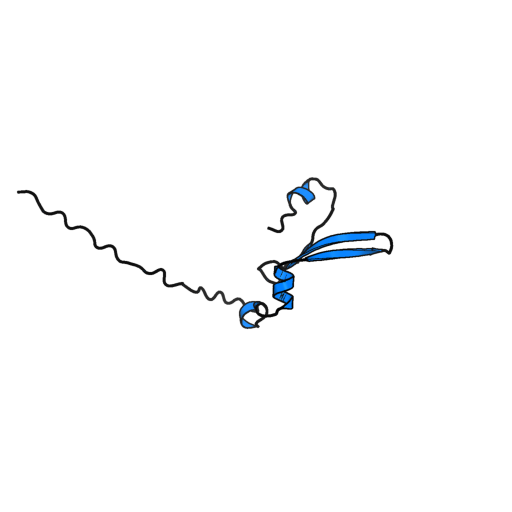 O . GLU A 1 87 ? 1.749 8.219 6.045 1.00 54.06 87 GLU A O 1
#